Protein AF-A0A7X7ZA56-F1 (afdb_monomer)

Radius of gyration: 16.97 Å; Cα contacts (8 Å, |Δi|>4): 31; chains: 1; bounding box: 32×41×46 Å

Solvent-accessible surface area (backbone atoms only — not comparable to full-atom values): 4144 Å² total; per-residue (Å²): 109,74,68,58,56,54,51,52,49,53,53,50,49,52,52,48,54,54,49,46,26,50,43,51,70,34,91,86,10,49,53,62,52,53,50,51,46,42,72,75,66,50,90,66,95,68,79,83,57,66,76,63,48,58,70,40,42,67,66,69,49,59,79,76,66,78,83,136

Mean predicted aligned error: 9.04 Å

Foldseek 3Di:
DVVVVVVVVVVVVVVVVVLCCQQANPDVHPLVVVVVVVVVPDDDPDDDDPVRVVSRVVVVVVVVDDDD

Secondary structure (DSSP, 8-state):
-HHHHHHHHHHHHHHHHHHHIIIIISTT-HHHHHHHHHHTT---SSPPPHHHHHHHHHHHHHTT----

pLDDT: mean 80.63, std 15.66, range [44.5, 97.56]

Structure (mmCIF, N/CA/C/O backbone):
data_AF-A0A7X7ZA56-F1
#
_entry.id   AF-A0A7X7ZA56-F1
#
loop_
_atom_site.group_PDB
_atom_site.id
_atom_site.type_symbol
_atom_site.label_atom_id
_atom_site.labe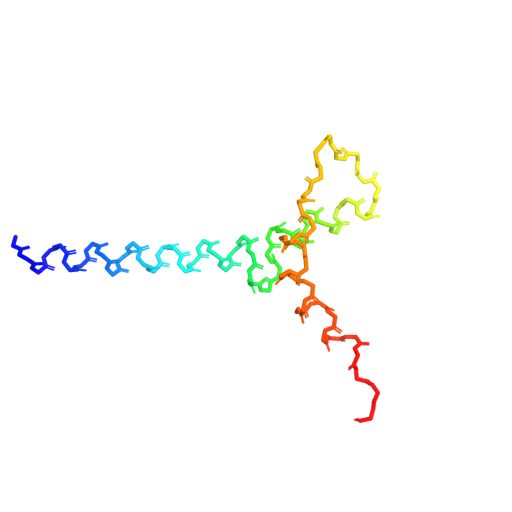l_alt_id
_atom_site.label_comp_id
_atom_site.label_asym_id
_atom_site.label_entity_id
_atom_site.label_seq_id
_atom_site.pdbx_PDB_ins_code
_atom_site.Cartn_x
_atom_site.Cartn_y
_atom_site.Cartn_z
_atom_site.occupancy
_atom_site.B_iso_or_equiv
_atom_site.auth_seq_id
_atom_site.auth_comp_id
_atom_site.auth_asym_id
_atom_site.auth_atom_id
_atom_site.pdbx_PDB_model_num
ATOM 1 N N . SER A 1 1 ? 14.534 11.230 -23.779 1.00 79.75 1 SER A N 1
ATOM 2 C CA . SER A 1 1 ? 14.124 10.276 -24.834 1.00 79.75 1 SER A CA 1
ATOM 3 C C . SER A 1 1 ? 12.876 9.522 -24.410 1.00 79.75 1 SER A C 1
ATOM 5 O O . SER A 1 1 ? 12.678 9.355 -23.214 1.00 79.75 1 SER A O 1
ATOM 7 N N . LEU A 1 2 ? 12.063 9.024 -25.350 1.00 89.88 2 LEU A N 1
ATOM 8 C CA . LEU A 1 2 ? 10.842 8.244 -25.056 1.00 89.88 2 LEU A CA 1
ATOM 9 C C . LEU A 1 2 ?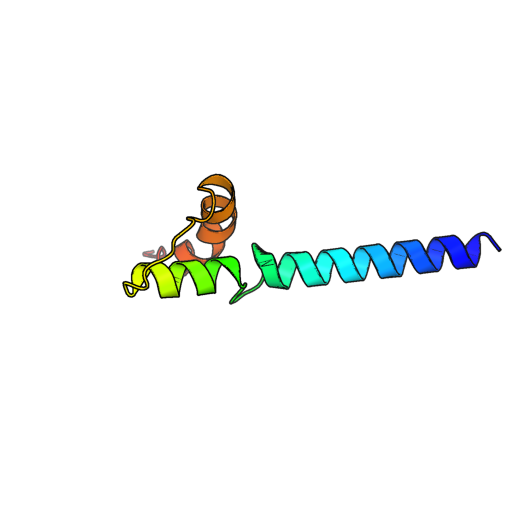 11.094 7.042 -24.123 1.00 89.88 2 LEU A C 1
ATOM 11 O O . LEU A 1 2 ? 10.263 6.723 -23.281 1.00 89.88 2 LEU A O 1
ATOM 15 N N . LYS A 1 3 ? 12.289 6.445 -24.194 1.00 92.38 3 LYS A N 1
ATOM 16 C CA . LYS A 1 3 ? 12.733 5.360 -23.305 1.00 92.38 3 LYS A CA 1
ATOM 17 C C . LYS A 1 3 ? 12.738 5.745 -21.816 1.00 92.38 3 LYS A C 1
ATOM 19 O O . LYS A 1 3 ? 12.402 4.927 -20.971 1.00 92.38 3 LYS A O 1
ATOM 24 N N . THR A 1 4 ? 13.082 6.994 -21.498 1.00 94.06 4 THR A N 1
ATOM 25 C CA . THR A 1 4 ? 13.070 7.521 -20.123 1.00 94.06 4 THR A CA 1
ATOM 26 C C . THR A 1 4 ? 11.642 7.652 -19.600 1.00 94.06 4 THR A C 1
ATOM 28 O O . THR A 1 4 ? 11.376 7.326 -18.451 1.00 94.06 4 THR A O 1
ATOM 31 N N . ILE A 1 5 ? 10.709 8.077 -20.457 1.00 94.00 5 ILE A N 1
ATOM 32 C CA . ILE A 1 5 ? 9.290 8.192 -20.099 1.00 94.00 5 ILE A CA 1
ATOM 33 C C . ILE A 1 5 ? 8.706 6.806 -19.810 1.00 94.00 5 ILE A C 1
ATOM 35 O O . ILE A 1 5 ? 8.043 6.638 -18.792 1.00 94.00 5 ILE A O 1
ATOM 39 N N . GLY A 1 6 ? 9.017 5.810 -20.650 1.00 95.44 6 GLY A N 1
ATOM 40 C CA . GLY A 1 6 ? 8.633 4.417 -20.393 1.00 95.44 6 GLY A CA 1
ATOM 41 C C . GLY A 1 6 ? 9.130 3.925 -19.031 1.00 95.44 6 GLY A C 1
ATOM 42 O O . GLY A 1 6 ? 8.344 3.433 -18.233 1.00 95.44 6 GLY A O 1
ATOM 43 N N . HIS A 1 7 ? 10.401 4.181 -18.710 1.00 96.44 7 HIS A N 1
ATOM 44 C CA . HIS A 1 7 ? 10.977 3.800 -17.420 1.00 96.44 7 HIS A CA 1
ATOM 45 C C . HIS A 1 7 ? 10.267 4.439 -16.213 1.00 96.44 7 HIS A C 1
ATOM 47 O O . HIS A 1 7 ? 9.990 3.759 -15.228 1.00 96.44 7 HIS A O 1
ATOM 53 N N . HIS A 1 8 ? 9.933 5.732 -16.278 1.00 96.44 8 HIS A N 1
ATOM 54 C CA . HIS A 1 8 ? 9.196 6.387 -15.193 1.00 96.44 8 HIS A CA 1
ATOM 55 C C . HIS A 1 8 ? 7.778 5.840 -15.023 1.00 96.44 8 HIS A C 1
ATOM 57 O O . HIS A 1 8 ? 7.280 5.789 -13.897 1.00 96.44 8 HIS A O 1
ATOM 63 N N . LEU A 1 9 ? 7.132 5.431 -16.116 1.00 96.62 9 LEU A N 1
ATOM 64 C CA . LEU A 1 9 ? 5.813 4.815 -16.050 1.00 96.62 9 LEU A CA 1
ATOM 65 C C . LEU A 1 9 ? 5.873 3.459 -15.339 1.00 96.62 9 LEU A C 1
ATOM 67 O O . LEU A 1 9 ? 5.049 3.205 -14.462 1.00 96.62 9 LEU A O 1
ATOM 71 N N . ASP A 1 10 ? 6.882 2.643 -15.650 1.00 96.88 10 ASP A N 1
ATOM 72 C CA . ASP A 1 10 ? 7.089 1.348 -14.996 1.00 96.88 10 ASP A CA 1
ATOM 73 C C . ASP A 1 10 ? 7.345 1.514 -13.490 1.00 96.88 10 ASP A C 1
ATOM 75 O O . ASP A 1 10 ? 6.675 0.872 -12.681 1.00 96.88 10 ASP A O 1
ATOM 79 N N . LEU A 1 11 ? 8.220 2.449 -13.094 1.00 97.19 11 LEU A N 1
ATOM 80 C CA . LEU A 1 11 ? 8.450 2.756 -11.673 1.00 97.19 11 LEU A CA 1
ATOM 81 C C . LEU A 1 11 ? 7.186 3.242 -10.962 1.00 97.19 11 LEU A C 1
ATOM 83 O O . LEU A 1 11 ? 6.935 2.887 -9.808 1.00 97.19 11 LEU A O 1
ATOM 87 N N . SER A 1 12 ? 6.400 4.087 -11.631 1.00 96.31 12 SER A N 1
ATOM 88 C CA . SER A 1 12 ? 5.158 4.613 -11.062 1.00 96.31 12 SER A CA 1
ATOM 89 C C . SER A 1 12 ? 4.151 3.490 -10.834 1.00 96.31 12 SER A C 1
ATOM 91 O O . SER A 1 12 ? 3.499 3.449 -9.792 1.00 96.31 12 SER A O 1
ATOM 93 N N . LYS A 1 13 ? 4.061 2.550 -11.781 1.00 97.19 13 LYS A N 1
ATOM 94 C CA . LYS A 1 13 ? 3.211 1.368 -11.669 1.00 97.19 13 LYS A CA 1
ATOM 95 C C . LYS A 1 13 ? 3.653 0.468 -10.516 1.00 97.19 13 LYS A C 1
ATOM 97 O O . LYS A 1 13 ? 2.820 0.082 -9.703 1.00 97.19 13 LYS A O 1
ATOM 102 N N . GLU A 1 14 ? 4.946 0.179 -10.407 1.00 97.56 14 GLU A N 1
ATOM 103 C CA . GLU A 1 14 ? 5.488 -0.639 -9.317 1.00 97.56 14 GLU A CA 1
ATOM 104 C C . GLU A 1 14 ? 5.220 -0.002 -7.946 1.00 97.56 14 GLU A C 1
ATOM 106 O O . GLU A 1 14 ? 4.738 -0.660 -7.023 1.00 97.56 14 GLU A O 1
ATOM 111 N N . SER A 1 15 ? 5.444 1.310 -7.835 1.00 96.62 15 SER A N 1
ATOM 112 C CA . SER A 1 15 ? 5.171 2.070 -6.612 1.00 96.62 15 SER A CA 1
ATOM 113 C C . SER A 1 15 ? 3.685 2.045 -6.246 1.00 96.62 15 SER A C 1
ATOM 115 O O . SER A 1 15 ? 3.337 1.885 -5.075 1.00 96.62 15 SER A O 1
ATOM 117 N N . TYR A 1 16 ? 2.802 2.166 -7.243 1.00 96.62 16 TYR A N 1
ATOM 118 C CA . TYR A 1 16 ? 1.359 2.042 -7.053 1.00 96.62 16 TYR A CA 1
ATOM 119 C C . TYR A 1 16 ? 0.980 0.653 -6.531 1.00 96.62 16 TYR A C 1
ATOM 121 O O . TYR A 1 16 ? 0.285 0.552 -5.523 1.00 96.62 16 TYR A O 1
ATOM 129 N N . GLU A 1 17 ? 1.464 -0.417 -7.165 1.00 95.31 17 GLU A N 1
ATOM 130 C CA . GLU A 1 17 ? 1.161 -1.788 -6.745 1.00 95.31 17 GLU A CA 1
ATOM 131 C C . GLU A 1 17 ? 1.669 -2.076 -5.327 1.00 95.31 17 GLU A C 1
ATOM 133 O O . GLU A 1 17 ? 0.965 -2.693 -4.524 1.00 95.31 17 GLU A O 1
ATOM 138 N N . ALA A 1 18 ? 2.869 -1.599 -4.989 1.00 94.94 18 ALA A N 1
ATOM 139 C CA . ALA A 1 18 ? 3.436 -1.739 -3.654 1.00 94.94 18 ALA A CA 1
ATOM 140 C C . ALA A 1 18 ? 2.594 -1.008 -2.596 1.00 94.94 18 ALA A C 1
ATOM 142 O O . ALA A 1 18 ? 2.268 -1.590 -1.558 1.00 94.94 18 ALA A O 1
ATOM 143 N N . ALA A 1 19 ? 2.203 0.241 -2.863 1.00 94.75 19 ALA A N 1
ATOM 144 C CA . ALA A 1 19 ? 1.351 1.015 -1.964 1.00 94.75 19 ALA A CA 1
ATOM 145 C C . ALA A 1 19 ? -0.040 0.383 -1.815 1.00 94.75 19 ALA A C 1
ATOM 147 O O . ALA A 1 19 ? -0.565 0.296 -0.706 1.00 94.75 19 ALA A O 1
ATOM 148 N N . PHE A 1 20 ? -0.617 -0.112 -2.912 1.00 92.38 20 PHE A N 1
ATOM 149 C CA . PHE A 1 20 ? -1.927 -0.754 -2.903 1.00 92.38 20 PHE A CA 1
ATOM 150 C C . PHE A 1 20 ? -1.931 -2.034 -2.060 1.00 92.38 20 PHE A C 1
ATOM 152 O O . PHE A 1 20 ? -2.837 -2.241 -1.252 1.00 92.38 20 PHE A O 1
ATOM 159 N N . LYS A 1 21 ? -0.873 -2.848 -2.155 1.00 91.75 21 LYS A N 1
ATOM 160 C CA . LYS A 1 21 ? -0.685 -4.012 -1.277 1.00 91.75 21 LYS A CA 1
ATOM 161 C C . LYS A 1 21 ? -0.569 -3.594 0.187 1.00 91.75 21 LYS A C 1
ATOM 163 O O . LYS A 1 21 ? -1.269 -4.132 1.033 1.00 91.75 21 LYS A O 1
ATOM 168 N N . GLN A 1 22 ? 0.268 -2.613 0.505 1.00 92.44 22 GLN A N 1
ATOM 169 C CA . GLN A 1 22 ? 0.463 -2.190 1.897 1.00 92.44 22 GLN A CA 1
ATOM 170 C C . GLN A 1 22 ? -0.800 -1.590 2.523 1.00 92.44 22 GLN A C 1
ATOM 172 O O . GLN A 1 22 ? -1.054 -1.777 3.714 1.00 92.44 22 GLN A O 1
ATOM 177 N N . LEU A 1 23 ? -1.596 -0.872 1.730 1.00 90.75 23 LEU A N 1
ATOM 178 C CA . LEU A 1 23 ? -2.781 -0.192 2.228 1.00 90.75 23 LEU A CA 1
ATOM 179 C C . LEU A 1 23 ? -4.017 -1.093 2.241 1.00 90.75 23 LEU A C 1
ATOM 181 O O . LEU A 1 23 ? -4.777 -1.008 3.200 1.00 90.75 23 LEU A O 1
ATOM 185 N N . SER A 1 24 ? -4.204 -1.944 1.224 1.00 86.75 24 SER A N 1
ATOM 186 C CA . SER A 1 24 ? -5.500 -2.582 0.962 1.00 86.75 24 SER A CA 1
ATOM 187 C C . SER A 1 24 ? -5.480 -4.095 0.748 1.00 86.75 24 SER A C 1
ATOM 189 O O . SER A 1 24 ? -6.413 -4.736 1.192 1.00 86.75 24 SER A O 1
ATOM 191 N N . THR A 1 25 ? -4.513 -4.700 0.055 1.00 86.19 25 THR A N 1
ATOM 192 C CA . THR A 1 25 ? -4.654 -6.128 -0.352 1.00 86.19 25 THR A CA 1
ATOM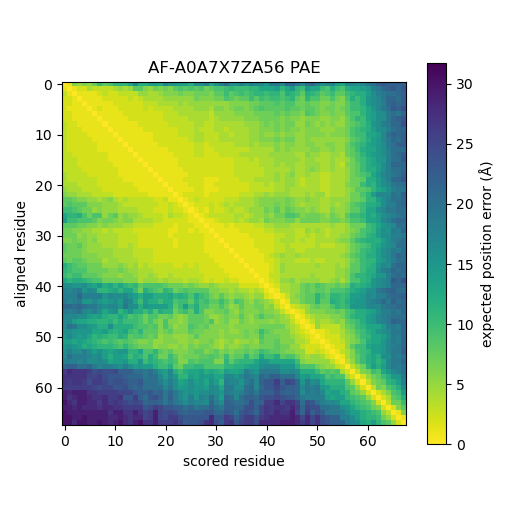 193 C C . THR A 1 25 ? -3.588 -7.068 0.186 1.00 86.19 25 THR A C 1
ATOM 195 O O . THR A 1 25 ? -3.726 -8.282 0.100 1.00 86.19 25 THR A O 1
ATOM 198 N N . GLY A 1 26 ? -2.502 -6.536 0.732 1.00 86.38 26 GLY A N 1
ATOM 199 C CA . GLY A 1 26 ? -1.417 -7.327 1.291 1.00 86.38 26 GLY A CA 1
ATOM 200 C C . GLY A 1 26 ? -1.808 -7.991 2.608 1.00 86.38 26 GLY A C 1
ATOM 201 O O . GLY A 1 26 ? -2.650 -7.489 3.360 1.00 86.38 26 GLY A O 1
ATOM 202 N N . SER A 1 27 ? -1.136 -9.100 2.917 1.00 83.38 27 SER A N 1
ATOM 203 C CA . SER A 1 27 ? -1.229 -9.727 4.234 1.00 83.38 27 SER A CA 1
ATOM 204 C C . SER A 1 27 ? -0.780 -8.731 5.304 1.00 83.38 27 SER A C 1
ATOM 206 O O . SER A 1 27 ? 0.316 -8.173 5.233 1.00 83.38 27 SER A O 1
ATOM 208 N N . GLY A 1 28 ? -1.660 -8.450 6.266 1.00 85.06 28 GLY A N 1
ATOM 209 C CA . GLY A 1 28 ? -1.401 -7.438 7.288 1.00 85.06 28 GLY A CA 1
ATOM 210 C C . GLY A 1 28 ? -1.420 -6.000 6.764 1.00 85.06 28 GLY A C 1
ATOM 211 O O . GLY A 1 28 ? -0.733 -5.155 7.329 1.00 85.06 28 GLY A O 1
ATOM 212 N N . ASN A 1 29 ? -2.185 -5.697 5.715 1.00 91.69 29 ASN A N 1
ATOM 213 C CA . ASN A 1 29 ? -2.372 -4.326 5.241 1.00 91.69 29 ASN A CA 1
ATOM 214 C C . ASN A 1 29 ? -2.918 -3.378 6.334 1.00 91.69 29 ASN A C 1
ATOM 216 O O . ASN A 1 29 ? -3.520 -3.794 7.333 1.00 91.69 29 ASN A O 1
ATOM 220 N N . LEU A 1 30 ? -2.702 -2.077 6.136 1.00 91.19 30 LEU A N 1
ATOM 221 C CA . LEU A 1 30 ? -3.027 -1.048 7.123 1.00 91.19 30 LEU A CA 1
ATOM 222 C C . LEU A 1 30 ? -4.535 -0.929 7.399 1.00 91.19 30 LEU A C 1
ATOM 224 O O . LEU A 1 30 ? -4.912 -0.668 8.542 1.00 91.19 30 LEU A O 1
ATOM 228 N N . VAL A 1 31 ? -5.395 -1.145 6.396 1.00 89.25 31 VAL A N 1
ATOM 229 C CA . VAL A 1 31 ? -6.859 -1.142 6.569 1.00 89.25 31 VAL A CA 1
ATOM 230 C C . VAL A 1 31 ? -7.282 -2.228 7.560 1.00 89.25 31 VAL A C 1
ATOM 232 O O . VAL A 1 31 ? -7.941 -1.920 8.556 1.00 89.25 31 VAL A O 1
ATOM 235 N N . SER A 1 32 ? -6.817 -3.466 7.377 1.00 87.88 32 SER A N 1
ATOM 236 C CA . SER A 1 32 ? -7.101 -4.574 8.296 1.00 87.88 32 SER A CA 1
ATOM 237 C C . SER A 1 32 ? -6.531 -4.331 9.697 1.00 87.88 32 SER A C 1
ATOM 239 O O . SER A 1 32 ? -7.177 -4.650 10.696 1.00 87.88 32 SER A O 1
ATOM 241 N N . GLN A 1 33 ? -5.335 -3.744 9.814 1.00 88.44 33 GLN A N 1
ATOM 242 C CA . GLN A 1 33 ? -4.766 -3.388 11.121 1.00 88.44 33 GLN A CA 1
ATOM 243 C C . GLN A 1 33 ? -5.608 -2.328 11.843 1.00 88.44 33 GLN A C 1
ATOM 245 O O . GLN A 1 33 ? -5.924 -2.480 13.025 1.00 88.44 33 GLN A O 1
ATOM 250 N N . ALA A 1 34 ? -6.019 -1.276 11.133 1.00 88.06 34 ALA A N 1
ATOM 251 C CA . ALA A 1 34 ? -6.872 -0.230 11.680 1.00 88.06 34 ALA A CA 1
ATOM 252 C C . ALA A 1 34 ? -8.242 -0.784 12.113 1.00 88.06 34 ALA A C 1
ATOM 254 O O . ALA A 1 34 ? -8.740 -0.422 13.183 1.00 88.06 34 ALA A O 1
ATOM 255 N N . GLN A 1 35 ? -8.822 -1.706 11.335 1.00 86.56 35 GLN A N 1
ATOM 256 C CA . GLN A 1 35 ? -10.061 -2.402 11.690 1.00 86.56 35 GLN A CA 1
ATOM 257 C C . GLN A 1 35 ? -9.895 -3.238 12.967 1.00 86.56 35 GLN A C 1
ATOM 259 O O . GLN A 1 35 ? -10.722 -3.128 13.871 1.00 86.56 35 GLN A O 1
ATOM 264 N N . LYS A 1 36 ? -8.799 -4.001 13.102 1.00 87.06 36 LYS A N 1
ATOM 265 C CA . LYS A 1 36 ? -8.493 -4.772 14.323 1.00 87.06 36 LYS A CA 1
ATOM 266 C C . LYS A 1 36 ? -8.394 -3.873 15.557 1.00 87.06 36 LYS A C 1
ATOM 268 O O . LYS A 1 36 ? -8.993 -4.176 16.583 1.00 87.06 36 LYS A O 1
ATOM 273 N N . ILE A 1 37 ? -7.697 -2.741 15.455 1.00 87.19 37 ILE A N 1
ATOM 274 C CA . ILE A 1 37 ? -7.563 -1.776 16.559 1.00 87.19 37 ILE A CA 1
ATOM 275 C C . ILE A 1 37 ? -8.926 -1.176 16.941 1.00 87.19 37 ILE A C 1
ATOM 277 O O . ILE A 1 37 ? -9.240 -1.051 18.126 1.00 8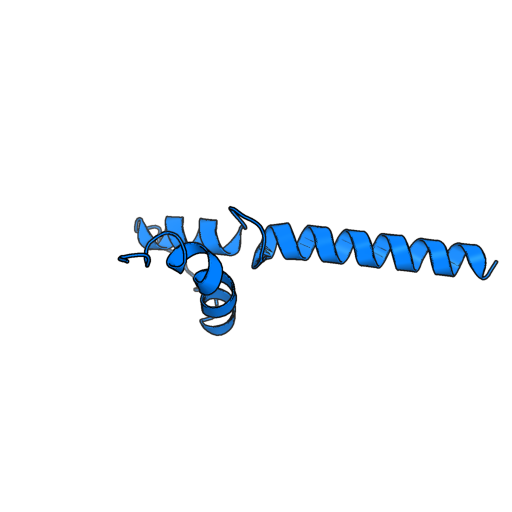7.19 37 ILE A O 1
ATOM 281 N N . LYS A 1 38 ? -9.768 -0.846 15.952 1.00 84.38 38 LYS A N 1
ATOM 282 C CA . LYS A 1 38 ? -11.143 -0.382 16.189 1.00 84.38 38 LYS A CA 1
ATOM 283 C C . LYS A 1 38 ? -11.983 -1.453 16.895 1.00 84.38 3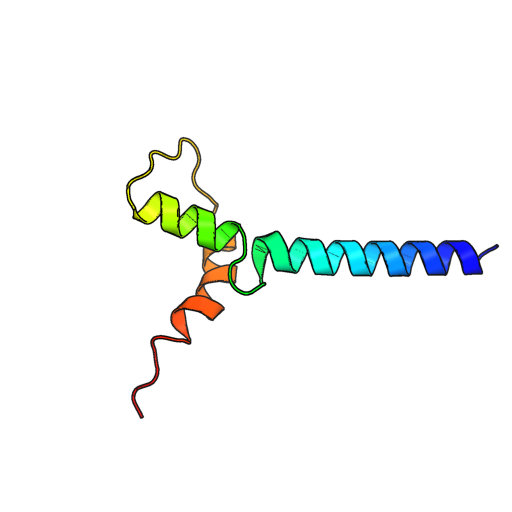8 LYS A C 1
ATOM 285 O O . LYS A 1 38 ? -12.686 -1.132 17.849 1.00 84.38 38 LYS A O 1
ATOM 290 N N . MET A 1 39 ? -11.882 -2.713 16.465 1.00 84.31 39 MET A N 1
ATOM 291 C CA . MET A 1 39 ? -12.585 -3.848 17.075 1.00 84.31 39 MET A CA 1
ATOM 292 C C . MET A 1 39 ? -12.151 -4.091 18.527 1.00 84.31 39 MET 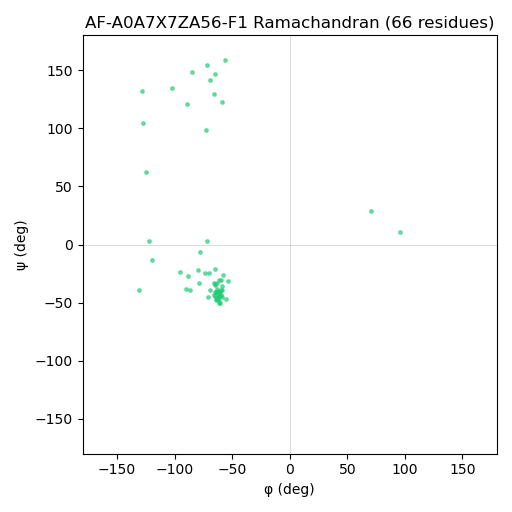A C 1
ATOM 294 O O . MET A 1 39 ? -12.979 -4.427 19.366 1.00 84.31 39 MET A O 1
ATOM 298 N N . LEU A 1 40 ? -10.882 -3.830 18.854 1.00 87.81 40 LEU A N 1
ATOM 299 C CA . LEU A 1 40 ? -10.348 -3.874 20.222 1.00 87.81 40 LEU A CA 1
ATOM 300 C C . LEU A 1 40 ? -10.833 -2.716 21.121 1.00 87.81 40 LEU A C 1
ATOM 302 O O . LEU A 1 40 ? -10.418 -2.617 22.274 1.00 87.81 40 LEU A O 1
ATOM 306 N N . GLY A 1 41 ? -11.716 -1.841 20.628 1.00 83.69 41 GLY A N 1
ATOM 307 C CA . GLY A 1 41 ? -12.359 -0.792 21.423 1.00 83.69 41 GLY A CA 1
ATOM 308 C C . GLY A 1 41 ? -11.678 0.575 21.350 1.00 83.69 41 GLY A C 1
ATOM 309 O O . GLY A 1 41 ? -12.026 1.478 22.117 1.00 83.69 41 GLY A O 1
ATOM 310 N N . ALA A 1 42 ? -10.728 0.771 20.429 1.00 85.44 42 ALA A N 1
ATOM 311 C CA . ALA A 1 42 ? -10.146 2.088 20.200 1.00 85.44 42 ALA A CA 1
ATOM 312 C C . ALA A 1 42 ? -11.195 3.060 19.631 1.00 85.44 42 ALA A C 1
ATOM 314 O O . ALA A 1 42 ? -11.867 2.784 18.633 1.00 85.44 42 ALA A O 1
ATOM 315 N N . LYS A 1 43 ? -11.314 4.245 20.243 1.00 76.44 43 LYS A N 1
ATOM 316 C CA . LYS A 1 43 ? -12.234 5.296 19.785 1.00 76.44 43 LYS A CA 1
ATOM 317 C C . LYS A 1 43 ? -11.713 5.941 18.497 1.00 76.44 43 LYS A C 1
ATOM 319 O O . LYS A 1 43 ? -10.886 6.848 18.539 1.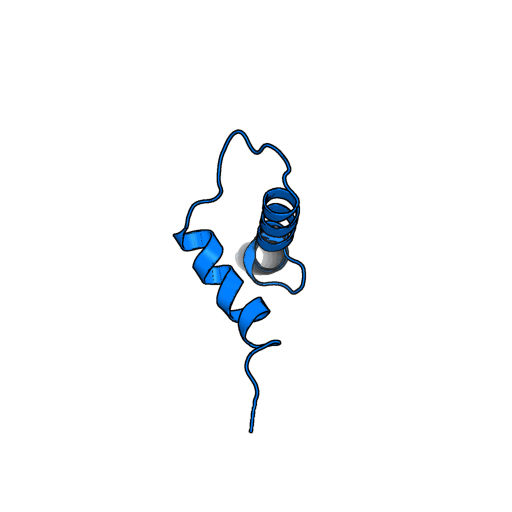00 76.44 43 LYS A O 1
ATOM 324 N N . ALA A 1 44 ? -12.233 5.509 17.352 1.00 76.25 44 ALA A N 1
ATOM 325 C CA . ALA A 1 44 ? -11.969 6.143 16.064 1.00 76.25 44 ALA A CA 1
ATOM 326 C C . ALA A 1 44 ? -12.998 7.253 15.784 1.00 76.25 44 ALA A C 1
ATOM 328 O O . ALA A 1 44 ? -14.197 6.995 15.712 1.00 76.25 44 ALA A O 1
ATOM 329 N N . LYS A 1 45 ? -12.536 8.499 15.597 1.00 74.69 45 LYS A N 1
ATOM 330 C CA . LYS A 1 45 ? -13.413 9.649 15.281 1.00 74.69 45 LYS A CA 1
ATOM 331 C C . LYS A 1 45 ? -14.015 9.571 13.869 1.00 74.69 45 LYS A C 1
ATOM 333 O O . LYS A 1 45 ? -15.054 10.168 13.614 1.00 74.69 45 LYS A O 1
ATOM 338 N N . LYS A 1 46 ? -13.352 8.861 12.953 1.00 77.31 46 LYS A N 1
ATOM 339 C CA . LYS A 1 46 ? -13.814 8.585 11.587 1.00 77.31 46 LYS A CA 1
ATOM 340 C C . LYS A 1 46 ? -13.729 7.082 11.349 1.00 77.31 46 LYS A C 1
ATOM 342 O O . LYS A 1 46 ? -12.711 6.478 11.679 1.00 77.31 46 LYS A O 1
ATOM 347 N N . SER A 1 47 ? -14.793 6.494 10.809 1.00 76.94 47 SER A N 1
ATOM 348 C CA . SER A 1 47 ? -14.777 5.099 10.366 1.00 76.94 47 SER A CA 1
ATOM 349 C C . SER A 1 47 ? -14.217 5.010 8.952 1.00 76.94 47 SER A C 1
ATOM 351 O O . SER A 1 47 ? -14.419 5.923 8.152 1.00 76.94 47 SER A O 1
ATOM 353 N N . LEU A 1 48 ? -13.546 3.900 8.649 1.00 80.50 48 LEU A N 1
ATOM 354 C C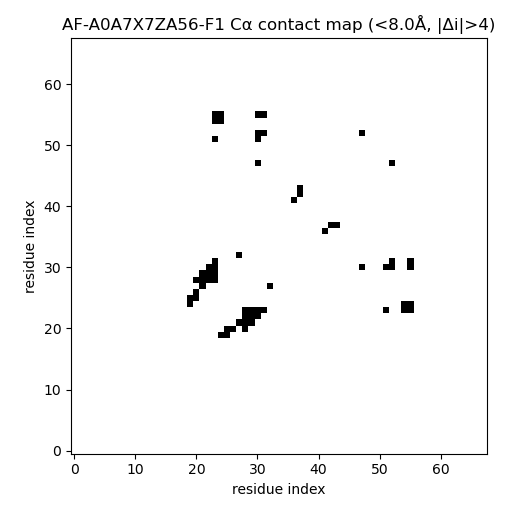A . LEU A 1 48 ? -13.314 3.493 7.267 1.00 80.50 48 LEU A CA 1
ATOM 355 C C . LEU A 1 48 ? -14.664 3.164 6.615 1.00 80.50 48 LEU A C 1
ATOM 357 O O . LEU A 1 48 ? -15.589 2.731 7.306 1.00 80.50 48 LEU A O 1
ATOM 361 N N . SER A 1 49 ? -14.770 3.446 5.319 1.00 81.31 49 SER A N 1
ATOM 362 C CA . SER A 1 49 ? -15.948 3.172 4.493 1.00 81.31 49 SER A CA 1
ATOM 363 C C . SER A 1 49 ? -16.143 1.673 4.287 1.00 81.31 49 SER A C 1
ATOM 365 O O . SER A 1 49 ? -15.165 0.975 4.020 1.00 81.31 49 SER A O 1
ATOM 367 N N . ASP A 1 50 ? -17.393 1.213 4.306 1.00 76.94 50 ASP A N 1
ATOM 368 C CA . ASP A 1 50 ? -17.737 -0.213 4.220 1.00 76.94 50 ASP A CA 1
ATOM 369 C C . ASP A 1 50 ? -17.207 -0.876 2.940 1.00 76.94 50 ASP A C 1
ATOM 371 O O . ASP A 1 50 ? -16.617 -1.947 3.009 1.00 76.94 50 ASP A O 1
ATOM 375 N N . SER A 1 51 ? -17.256 -0.189 1.792 1.00 76.31 51 SER A N 1
ATOM 376 C CA . SER A 1 51 ? -16.717 -0.713 0.523 1.00 76.31 51 SER A CA 1
ATOM 377 C C . SER A 1 51 ? -15.215 -1.027 0.570 1.00 76.31 51 SER A C 1
ATOM 379 O O . SER A 1 51 ? -14.734 -1.913 -0.135 1.00 76.31 51 SER A O 1
ATOM 381 N N . LEU A 1 52 ? -14.458 -0.286 1.387 1.00 76.31 52 LEU A N 1
ATOM 382 C CA . LEU A 1 52 ? -13.023 -0.516 1.554 1.00 76.31 52 LEU A CA 1
ATOM 383 C C . LEU A 1 52 ? -12.763 -1.701 2.489 1.00 76.31 52 LEU A C 1
ATOM 385 O O . LEU A 1 52 ? -11.793 -2.418 2.285 1.00 76.31 52 LEU A O 1
ATOM 389 N N . LEU A 1 53 ? -13.631 -1.896 3.486 1.00 75.50 53 LEU A N 1
ATOM 390 C CA . LEU A 1 53 ? -13.550 -3.002 4.436 1.00 75.50 53 LEU A CA 1
ATOM 391 C C . LEU A 1 53 ? -13.914 -4.331 3.765 1.00 75.50 53 LEU A C 1
ATOM 393 O O . LEU A 1 53 ? -13.150 -5.284 3.878 1.00 75.50 53 LEU A O 1
ATOM 397 N N . GLU A 1 54 ? -14.985 -4.360 2.976 1.00 69.62 54 GLU A N 1
ATOM 398 C CA . GLU A 1 54 ? -15.442 -5.549 2.245 1.00 69.62 54 GLU A CA 1
ATOM 399 C C . GLU A 1 54 ? -14.373 -6.062 1.265 1.00 69.62 54 GLU A C 1
ATOM 401 O O . GLU A 1 54 ? -14.078 -7.253 1.215 1.00 69.62 54 GLU A O 1
ATOM 406 N N . SER A 1 55 ? -13.668 -5.146 0.588 1.00 68.19 55 SER A N 1
ATOM 407 C CA . SER A 1 55 ? -12.544 -5.482 -0.304 1.00 68.19 55 SER A CA 1
ATOM 408 C C . SER A 1 55 ? -11.338 -6.111 0.422 1.00 68.19 55 SER A C 1
ATOM 410 O O . SER A 1 55 ? -10.504 -6.756 -0.212 1.00 68.19 55 SER A O 1
ATOM 412 N N . THR A 1 56 ? -11.213 -5.902 1.737 1.00 67.06 56 THR A N 1
AT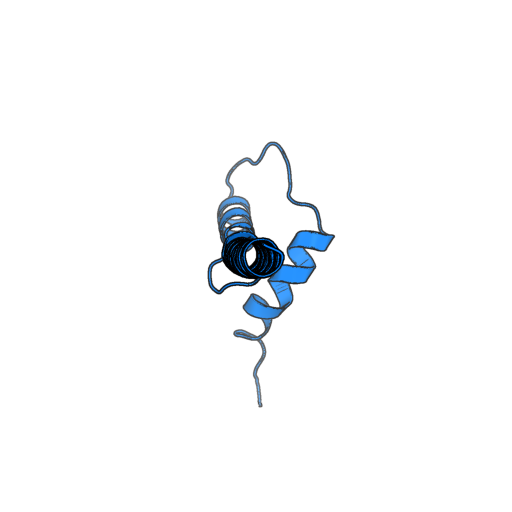OM 413 C CA . THR A 1 56 ? -10.170 -6.498 2.598 1.00 67.06 56 THR A CA 1
ATOM 414 C C . THR A 1 56 ? -10.617 -7.771 3.317 1.00 67.06 56 THR A C 1
ATOM 416 O O . THR A 1 56 ? -9.772 -8.567 3.733 1.00 67.06 56 THR A O 1
ATOM 419 N N . GLU A 1 57 ? -11.922 -7.958 3.514 1.00 60.69 57 GLU A N 1
ATOM 420 C CA . GLU A 1 57 ? -12.489 -9.047 4.317 1.00 60.69 57 GLU A CA 1
ATOM 421 C C . GLU A 1 57 ? -12.410 -10.411 3.618 1.00 60.69 57 GLU A C 1
ATOM 423 O O . GLU A 1 57 ? -12.293 -11.431 4.301 1.00 60.69 57 GLU A O 1
ATOM 428 N N . ASP A 1 58 ? -12.346 -10.433 2.285 1.00 54.25 58 ASP A N 1
ATOM 429 C CA . ASP A 1 58 ? -12.177 -11.649 1.472 1.00 54.25 58 ASP A CA 1
ATOM 430 C C . ASP A 1 58 ? -10.899 -12.453 1.814 1.00 54.25 58 ASP A C 1
ATOM 432 O O . ASP A 1 58 ? -10.855 -13.672 1.654 1.00 54.25 58 ASP A O 1
ATOM 436 N N . GLU A 1 59 ? -9.850 -11.808 2.339 1.00 53.44 59 GLU A N 1
ATOM 437 C CA . GLU A 1 59 ? -8.587 -12.479 2.704 1.00 53.44 59 GLU A CA 1
ATOM 438 C C . GLU A 1 59 ? -8.586 -12.988 4.158 1.00 53.44 59 GLU A C 1
ATOM 440 O O . GLU A 1 59 ? -8.109 -14.086 4.437 1.00 53.44 59 GLU A O 1
ATOM 445 N N . SER A 1 60 ? -9.174 -12.241 5.104 1.00 50.75 60 SER A N 1
ATOM 446 C CA . SER A 1 60 ? -9.219 -12.666 6.518 1.00 50.75 60 SER A CA 1
ATOM 447 C C . SER A 1 60 ? -10.313 -13.698 6.822 1.00 50.75 60 SER A C 1
ATOM 449 O O . SER A 1 60 ? -10.197 -14.419 7.811 1.00 50.75 60 SER A O 1
ATOM 451 N N . THR A 1 61 ? -11.359 -13.794 5.995 1.00 47.09 61 THR A N 1
ATOM 452 C CA . THR A 1 61 ? -12.461 -14.759 6.183 1.00 47.09 61 THR A CA 1
ATOM 453 C C . THR A 1 61 ? -12.207 -16.113 5.515 1.00 47.09 61 THR A C 1
ATOM 455 O O . THR A 1 61 ? -12.652 -17.136 6.042 1.00 47.09 61 THR A O 1
ATOM 458 N N . ARG A 1 62 ? -11.399 -16.167 4.443 1.00 49.16 62 ARG A N 1
ATOM 459 C CA . ARG A 1 62 ? -10.956 -17.432 3.824 1.00 49.16 62 ARG A CA 1
ATOM 460 C C . ARG A 1 62 ? -10.137 -18.322 4.761 1.00 49.16 62 ARG A C 1
ATOM 462 O O . ARG A 1 62 ? -10.236 -19.536 4.673 1.00 49.16 62 ARG A O 1
ATOM 469 N N . ALA A 1 63 ? -9.387 -17.749 5.704 1.00 50.75 63 ALA A N 1
ATOM 470 C CA . ALA A 1 63 ? -8.583 -18.521 6.658 1.00 50.75 63 ALA A CA 1
ATOM 471 C C . ALA A 1 63 ? -9.385 -19.145 7.827 1.00 50.75 63 ALA A C 1
ATOM 473 O O . ALA A 1 63 ? -8.812 -19.882 8.625 1.00 50.75 63 ALA A O 1
ATOM 474 N N . LEU A 1 64 ? -10.685 -18.841 7.965 1.00 54.03 64 LEU A N 1
ATOM 475 C CA . LEU A 1 64 ? -11.552 -19.343 9.049 1.00 54.03 64 LEU A CA 1
ATOM 476 C C . LEU A 1 64 ? -12.785 -20.116 8.541 1.00 54.03 64 LEU A C 1
ATOM 478 O O . LEU A 1 64 ? -13.612 -20.535 9.349 1.00 54.03 64 LEU A O 1
ATOM 482 N N . THR A 1 65 ? -12.917 -20.313 7.225 1.00 44.50 65 THR A N 1
ATOM 483 C CA . THR A 1 65 ? -14.023 -21.052 6.594 1.00 44.50 65 THR A CA 1
ATOM 484 C C . THR A 1 65 ? -13.511 -22.184 5.703 1.00 44.50 65 THR A C 1
ATOM 486 O O . THR A 1 65 ? -13.768 -22.217 4.509 1.00 44.50 65 THR A O 1
ATOM 489 N N . GLU A 1 66 ? -12.827 -23.153 6.309 1.00 49.00 66 GLU A N 1
ATOM 490 C CA . GLU A 1 66 ? -12.832 -24.535 5.813 1.00 49.00 66 GLU A CA 1
ATOM 491 C C . GLU A 1 66 ? -13.219 -25.470 6.967 1.00 49.00 66 GLU A C 1
ATOM 493 O O . GLU A 1 66 ? -12.425 -25.726 7.876 1.00 49.00 66 GLU A O 1
ATOM 498 N N . PRO A 1 67 ? -14.458 -25.980 6.963 1.00 52.81 67 PRO A N 1
ATOM 499 C CA . PRO A 1 67 ? -14.719 -27.380 7.209 1.00 52.81 67 PRO A CA 1
ATOM 500 C C . PRO A 1 67 ? -15.001 -28.088 5.872 1.00 52.81 67 PRO A C 1
ATOM 502 O O . PRO A 1 67 ? -15.810 -27.599 5.083 1.00 52.81 67 PRO A O 1
ATOM 505 N N . GLU A 1 68 ? -14.370 -29.259 5.727 1.00 46.72 68 GLU A N 1
ATOM 506 C CA . GLU A 1 68 ? -14.471 -30.283 4.659 1.00 46.72 68 GLU A CA 1
ATOM 507 C C . GLU A 1 68 ? -13.605 -30.079 3.403 1.00 46.72 68 GLU A C 1
ATOM 509 O O . GLU A 1 68 ? -14.006 -29.344 2.474 1.00 46.72 68 GLU A O 1
#

Sequence (68 aa):
SLKTIGHHLDLSKESYEAAFKQLSTGSGNLVSQAQKIKMLGAKAKKSLSDSLLESTEDESTRALTEPE